Protein AF-A0AAE4AKU1-F1 (afdb_monomer_lite)

Secondary structure (DSSP, 8-state):
--S-TTT-GGG--HHHHHHTT-SEE-HHHHHHHH---HHHHHHHHHHTT-EEEETTTEEEEEHHHHHHHHHHHHHHHS--TT-----S---

Organism: NCBI:txid371674

pLDDT: mean 86.76, std 14.25, range [40.38, 97.69]

Radius of gyration: 13.72 Å; chains: 1; bounding box: 22×42×37 Å

Structure (mmCIF, N/CA/C/O backbone):
data_AF-A0AAE4AKU1-F1
#
_entry.id   AF-A0AAE4AKU1-F1
#
loop_
_atom_site.group_PDB
_atom_site.id
_atom_site.type_symbol
_atom_site.label_atom_id
_atom_site.label_alt_id
_atom_site.label_comp_id
_atom_site.label_asym_id
_atom_site.label_entity_id
_atom_site.label_seq_id
_atom_site.pdbx_PDB_ins_code
_atom_site.Cartn_x
_atom_site.Cartn_y
_atom_site.Cartn_z
_atom_site.occupancy
_atom_site.B_iso_or_equiv
_atom_site.auth_seq_id
_atom_site.auth_comp_id
_atom_site.auth_asym_id
_atom_site.auth_atom_id
_atom_site.pdbx_PDB_model_num
ATOM 1 N N . MET A 1 1 ? 10.901 -8.215 -12.766 1.00 60.19 1 MET A N 1
ATOM 2 C CA . MET A 1 1 ? 10.813 -6.837 -12.238 1.00 60.19 1 MET A CA 1
ATOM 3 C C . MET A 1 1 ? 9.613 -6.826 -11.312 1.00 60.19 1 MET A C 1
ATOM 5 O O . MET A 1 1 ? 8.543 -6.420 -11.747 1.00 60.19 1 MET A O 1
ATOM 9 N N . SER A 1 2 ? 9.798 -7.275 -10.075 1.00 68.06 2 SER A N 1
ATOM 10 C CA . SER A 1 2 ? 8.700 -7.442 -9.132 1.00 68.06 2 SER A CA 1
ATOM 11 C C . SER A 1 2 ? 8.194 -6.116 -8.562 1.00 68.06 2 SER A C 1
ATOM 13 O O . SER A 1 2 ? 8.856 -5.075 -8.665 1.00 68.06 2 SER A O 1
ATOM 15 N N . GLY A 1 3 ? 6.986 -6.141 -7.999 1.00 75.94 3 GLY A N 1
ATOM 16 C CA . GLY A 1 3 ? 6.334 -4.972 -7.399 1.00 75.94 3 GLY A CA 1
ATOM 17 C C . GLY A 1 3 ? 5.462 -4.178 -8.377 1.00 75.94 3 GLY A C 1
ATOM 18 O O . GLY A 1 3 ? 5.142 -3.011 -8.123 1.00 75.94 3 GLY A O 1
ATOM 19 N N . LYS A 1 4 ? 5.094 -4.784 -9.516 1.00 82.31 4 LYS A N 1
ATOM 20 C CA . LYS A 1 4 ? 4.367 -4.122 -10.618 1.00 82.31 4 LYS A CA 1
ATOM 21 C C . LYS A 1 4 ? 2.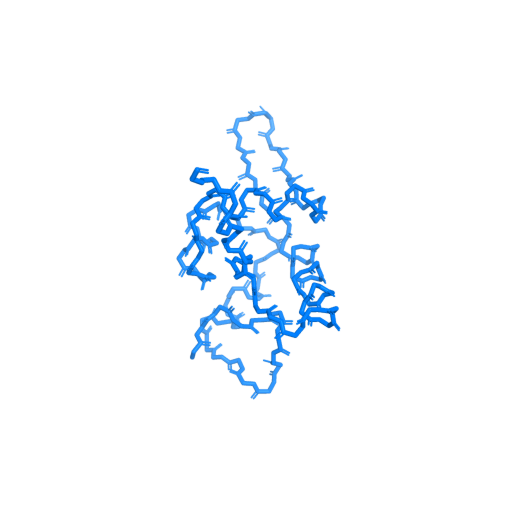977 -4.693 -10.899 1.00 82.31 4 LYS A C 1
ATOM 23 O O . LYS A 1 4 ? 2.377 -4.338 -11.918 1.00 82.31 4 LYS A O 1
ATOM 28 N N . LEU A 1 5 ? 2.427 -5.501 -9.991 1.00 86.31 5 LEU A N 1
ATOM 29 C CA . LEU A 1 5 ? 1.090 -6.096 -10.121 1.00 86.31 5 LEU A CA 1
ATOM 30 C C . LEU A 1 5 ? -0.013 -5.065 -10.453 1.00 86.31 5 LEU A C 1
ATOM 32 O O . LEU A 1 5 ? -0.928 -5.327 -11.246 1.00 86.31 5 LEU A O 1
ATOM 36 N N . TRP A 1 6 ? 0.130 -3.837 -9.953 1.00 86.88 6 TRP A N 1
ATOM 37 C CA . TRP A 1 6 ? -0.829 -2.751 -10.145 1.00 86.88 6 TRP A CA 1
ATOM 38 C C . TRP A 1 6 ? -0.801 -2.156 -11.563 1.00 86.88 6 TRP A C 1
ATOM 40 O O . TRP A 1 6 ? -1.685 -1.367 -11.909 1.00 86.88 6 TRP A O 1
ATOM 50 N N . MET A 1 7 ? 0.175 -2.530 -12.398 1.00 84.56 7 MET A N 1
ATOM 51 C CA . MET A 1 7 ? 0.511 -1.834 -13.640 1.00 84.56 7 MET A CA 1
ATOM 52 C C . MET A 1 7 ? 0.347 -2.697 -14.897 1.00 84.56 7 MET A C 1
ATOM 54 O O . MET A 1 7 ? -0.494 -2.368 -15.733 1.00 84.56 7 MET A O 1
ATOM 58 N N . PHE A 1 8 ? 1.088 -3.804 -15.017 1.00 78.31 8 PHE A N 1
ATOM 59 C CA . PHE A 1 8 ? 1.219 -4.566 -16.269 1.00 78.31 8 PHE A CA 1
ATOM 60 C C . PHE A 1 8 ? 0.963 -6.054 -16.039 1.00 78.31 8 PHE A C 1
ATOM 62 O O . PHE A 1 8 ? 1.789 -6.736 -15.443 1.00 78.31 8 PHE A O 1
ATOM 69 N N . SER A 1 9 ? -0.172 -6.575 -16.508 1.00 78.38 9 SER A N 1
ATOM 70 C CA . SER A 1 9 ? -0.493 -8.002 -16.350 1.00 78.38 9 SER A CA 1
ATOM 71 C C . SER A 1 9 ? 0.329 -8.913 -17.264 1.00 78.38 9 SER A C 1
ATOM 73 O O . SER A 1 9 ? 0.528 -10.077 -16.947 1.00 78.38 9 SER A O 1
ATOM 75 N N . ASP A 1 10 ? 0.795 -8.396 -18.397 1.00 82.62 10 ASP A N 1
ATOM 76 C CA . ASP A 1 10 ? 1.591 -9.103 -19.403 1.00 82.62 10 ASP A CA 1
ATOM 77 C C . ASP A 1 10 ? 3.088 -9.194 -19.055 1.00 82.62 10 ASP A C 1
ATOM 79 O O . ASP A 1 10 ? 3.822 -9.931 -19.708 1.00 82.62 10 ASP A O 1
ATOM 83 N N . GLN A 1 11 ? 3.539 -8.470 -18.024 1.00 84.75 11 GLN A N 1
ATOM 84 C CA . GLN A 1 11 ? 4.947 -8.398 -17.607 1.00 84.75 11 GLN A CA 1
ATOM 85 C C . GLN A 1 11 ? 5.194 -8.927 -16.185 1.00 84.75 11 GLN A C 1
ATOM 87 O O . GLN A 1 11 ? 6.227 -8.608 -15.593 1.00 84.75 11 GLN A O 1
ATOM 92 N N . LEU A 1 12 ? 4.250 -9.692 -15.629 1.00 89.44 12 LEU A N 1
ATOM 93 C CA . LEU A 1 12 ? 4.362 -10.249 -14.279 1.00 89.44 12 LEU A CA 1
ATOM 94 C C . LEU A 1 12 ? 5.397 -11.375 -14.239 1.00 89.44 12 LEU A C 1
ATOM 96 O O . LEU A 1 12 ? 5.374 -12.269 -15.087 1.00 89.44 12 LEU A O 1
ATOM 100 N N . ASP A 1 13 ? 6.279 -11.332 -13.243 1.00 88.81 13 ASP A N 1
ATOM 101 C CA . ASP A 1 13 ? 7.199 -12.429 -12.939 1.00 88.81 13 ASP A CA 1
ATOM 102 C C . ASP A 1 13 ? 6.638 -13.379 -11.863 1.00 88.81 13 ASP A C 1
ATOM 104 O O . ASP A 1 13 ? 5.538 -13.187 -11.338 1.00 88.81 13 ASP A O 1
ATOM 108 N N . ASP A 1 14 ? 7.378 -14.445 -11.548 1.00 92.19 14 ASP A N 1
ATOM 109 C CA . ASP A 1 14 ? 6.942 -15.455 -10.575 1.00 92.19 14 ASP A CA 1
ATOM 110 C C . ASP A 1 14 ? 6.712 -14.868 -9.171 1.00 92.19 14 ASP A C 1
ATOM 112 O O . ASP A 1 14 ? 5.824 -15.326 -8.451 1.00 92.19 14 ASP A O 1
ATOM 116 N N . GLU A 1 15 ? 7.469 -13.835 -8.783 1.00 91.56 15 GLU A N 1
ATOM 117 C CA . GLU A 1 15 ? 7.299 -13.150 -7.497 1.00 91.56 15 GLU A CA 1
ATOM 118 C C . GLU A 1 15 ? 5.994 -12.342 -7.486 1.00 91.56 15 GLU A C 1
ATOM 120 O O . GLU A 1 15 ? 5.245 -12.390 -6.508 1.00 91.56 15 GLU A O 1
ATOM 125 N N . ASP A 1 16 ? 5.669 -11.661 -8.590 1.00 92.31 16 ASP A N 1
ATOM 126 C CA . ASP A 1 16 ? 4.385 -10.978 -8.755 1.00 92.31 16 ASP A CA 1
ATOM 127 C C . ASP A 1 16 ? 3.200 -11.953 -8.700 1.00 92.31 16 ASP A C 1
ATOM 129 O O . ASP A 1 16 ? 2.188 -11.671 -8.050 1.00 92.31 16 ASP A O 1
ATOM 133 N N . LEU A 1 17 ? 3.317 -13.107 -9.363 1.00 91.62 17 LEU A N 1
ATOM 134 C CA . LEU A 1 17 ? 2.279 -14.139 -9.368 1.00 91.62 17 LEU A CA 1
ATOM 135 C C . LEU A 1 17 ? 2.083 -14.762 -7.985 1.00 91.62 17 LEU A C 1
ATOM 137 O O . LEU A 1 17 ? 0.940 -14.992 -7.580 1.00 91.62 17 LEU A O 1
ATOM 141 N N . GLU A 1 18 ? 3.164 -15.009 -7.247 1.00 92.81 18 GLU A N 1
ATOM 142 C CA . GLU A 1 18 ? 3.078 -15.524 -5.881 1.00 92.81 18 GLU A CA 1
ATOM 143 C C . GLU A 1 18 ? 2.433 -14.493 -4.947 1.00 92.81 18 GLU A C 1
ATOM 145 O O . GLU A 1 18 ? 1.476 -14.804 -4.234 1.00 92.81 18 GLU A O 1
ATOM 150 N N . PHE A 1 19 ? 2.838 -13.224 -5.032 1.00 94.06 19 PHE A N 1
ATOM 151 C CA . PHE A 1 19 ? 2.201 -12.147 -4.272 1.00 94.06 19 PHE A CA 1
ATOM 152 C C . PHE A 1 19 ? 0.706 -11.997 -4.631 1.00 94.06 19 PHE A C 1
ATOM 154 O O . PHE A 1 19 ? -0.159 -11.772 -3.771 1.00 94.06 19 PHE A O 1
ATOM 161 N N . ALA A 1 20 ? 0.357 -12.219 -5.902 1.00 92.25 20 ALA A N 1
ATOM 162 C CA . ALA A 1 20 ? -1.014 -12.254 -6.403 1.00 92.25 20 ALA A CA 1
ATOM 163 C C . ALA A 1 20 ? -1.844 -13.464 -5.916 1.00 92.25 20 ALA A C 1
ATOM 165 O O . ALA A 1 20 ? -3.066 -13.477 -6.108 1.00 92.25 20 ALA A O 1
ATOM 166 N N . ARG A 1 21 ? -1.283 -14.405 -5.147 1.00 93.44 21 ARG A N 1
ATOM 167 C CA . ARG A 1 21 ? -2.062 -15.441 -4.436 1.00 93.44 21 ARG A CA 1
ATOM 168 C C . ARG A 1 21 ? -2.552 -15.002 -3.053 1.00 93.44 21 ARG A C 1
ATOM 170 O O . ARG A 1 21 ? -3.586 -15.483 -2.596 1.00 93.44 21 ARG A O 1
ATOM 177 N N . HIS A 1 22 ? -1.902 -14.029 -2.415 1.00 94.81 22 HIS A N 1
ATOM 178 C CA . HIS A 1 22 ? -2.253 -13.572 -1.064 1.00 94.81 22 HIS A CA 1
ATOM 179 C C . HIS A 1 22 ? -3.318 -12.460 -1.012 1.00 94.81 22 HIS A C 1
ATOM 181 O O . HIS A 1 22 ? -3.053 -11.307 -1.344 1.00 94.81 22 HIS A O 1
ATOM 187 N N . SER A 1 23 ? -4.517 -12.749 -0.492 1.00 96.50 23 SER A N 1
ATOM 188 C CA . SER A 1 23 ? -5.571 -11.728 -0.299 1.00 96.50 23 SER A CA 1
ATOM 189 C C . SER A 1 23 ? -5.160 -10.574 0.630 1.00 96.50 23 SER A C 1
ATOM 191 O O . SER A 1 23 ? -5.657 -9.454 0.489 1.00 96.50 23 SER A O 1
ATOM 193 N N . PHE A 1 24 ? -4.241 -10.840 1.560 1.00 97.25 24 PHE A N 1
ATOM 194 C CA . PHE A 1 24 ? -3.702 -9.875 2.512 1.00 97.25 24 PHE A CA 1
ATOM 195 C C . PHE A 1 24 ? -2.183 -10.000 2.595 1.00 97.2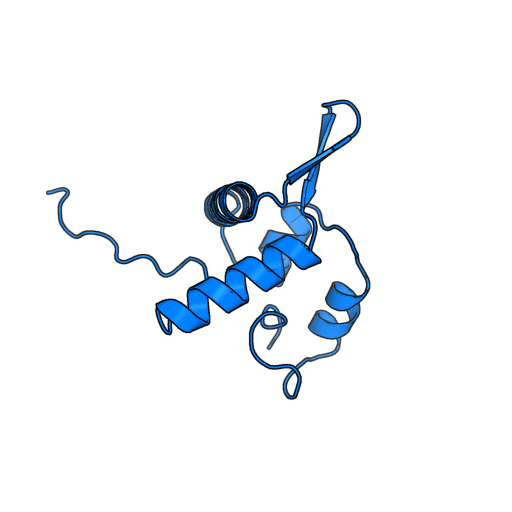5 24 PHE A C 1
ATOM 197 O O . PHE A 1 24 ? -1.659 -11.104 2.475 1.00 97.25 24 PHE A O 1
ATOM 204 N N . PHE A 1 25 ? -1.494 -8.901 2.892 1.00 96.62 25 PHE A N 1
ATOM 205 C CA . PHE A 1 25 ? -0.054 -8.898 3.164 1.00 96.62 25 PHE A CA 1
ATOM 206 C C . PHE A 1 25 ? 0.276 -8.113 4.440 1.00 96.62 25 PHE A C 1
ATOM 208 O O . PHE A 1 25 ? -0.493 -7.240 4.863 1.00 96.62 25 PHE A O 1
ATOM 215 N N . ARG A 1 26 ? 1.414 -8.419 5.078 1.00 95.94 26 ARG A N 1
ATOM 216 C CA . ARG A 1 26 ? 1.951 -7.623 6.196 1.00 95.94 26 ARG A CA 1
ATOM 217 C C . ARG A 1 26 ? 2.806 -6.481 5.660 1.00 95.94 26 ARG A C 1
ATOM 219 O O . ARG A 1 26 ? 3.344 -6.569 4.563 1.00 95.94 26 ARG A O 1
ATOM 226 N N . TYR A 1 27 ? 3.014 -5.437 6.463 1.00 94.56 27 TYR A N 1
ATOM 227 C CA . TYR A 1 27 ? 3.864 -4.309 6.058 1.00 94.56 27 TYR A CA 1
ATOM 228 C C . TYR A 1 27 ? 5.254 -4.742 5.581 1.00 94.56 27 TYR A C 1
ATOM 230 O O . TYR A 1 27 ? 5.698 -4.248 4.553 1.00 94.56 27 TYR A O 1
ATOM 238 N N . ALA A 1 28 ? 5.900 -5.693 6.262 1.00 94.38 28 ALA A N 1
ATOM 239 C CA . ALA A 1 28 ? 7.209 -6.208 5.857 1.00 94.38 28 ALA A CA 1
ATOM 240 C C . ALA A 1 28 ? 7.196 -6.794 4.431 1.00 94.38 28 ALA A C 1
ATOM 242 O O . ALA A 1 28 ? 8.048 -6.435 3.620 1.00 94.38 28 ALA A O 1
ATOM 243 N N . ASP A 1 29 ? 6.193 -7.615 4.109 1.00 95.12 29 ASP A N 1
ATOM 244 C CA . ASP A 1 29 ? 6.042 -8.234 2.786 1.00 95.12 29 ASP A CA 1
ATOM 245 C C . ASP A 1 29 ? 5.792 -7.166 1.716 1.00 95.12 29 ASP A C 1
ATOM 247 O O . ASP A 1 29 ? 6.415 -7.170 0.659 1.00 95.12 29 ASP A O 1
ATOM 251 N N . GLY A 1 30 ? 4.928 -6.190 2.016 1.00 94.38 30 GLY A N 1
ATOM 252 C CA . GLY A 1 30 ? 4.657 -5.071 1.116 1.00 94.38 30 GLY A CA 1
ATOM 253 C C . GLY A 1 30 ? 5.887 -4.191 0.872 1.00 94.38 30 GLY A C 1
ATOM 254 O O . GLY A 1 30 ? 6.127 -3.777 -0.258 1.00 94.38 30 GLY A O 1
ATOM 255 N N . ILE A 1 31 ? 6.682 -3.905 1.908 1.00 94.12 31 ILE A N 1
ATOM 256 C CA . ILE A 1 31 ? 7.921 -3.115 1.797 1.00 94.12 31 ILE A CA 1
ATOM 257 C C . ILE A 1 31 ? 8.910 -3.830 0.879 1.00 94.12 31 ILE A C 1
ATOM 259 O O . ILE A 1 31 ? 9.482 -3.205 -0.017 1.00 94.12 31 ILE A O 1
ATOM 263 N N . ALA A 1 32 ? 9.090 -5.135 1.088 1.00 93.44 32 ALA A N 1
ATOM 264 C CA . ALA A 1 32 ? 9.980 -5.954 0.280 1.00 93.44 32 ALA A CA 1
ATOM 265 C C . ALA A 1 32 ? 9.517 -6.016 -1.183 1.00 93.44 32 ALA A C 1
ATOM 267 O O . ALA A 1 32 ? 10.333 -5.813 -2.081 1.00 93.44 32 ALA A O 1
ATOM 268 N N . TYR A 1 33 ? 8.218 -6.221 -1.405 1.00 94.56 33 TYR A N 1
ATOM 269 C CA . TYR A 1 33 ? 7.634 -6.399 -2.730 1.00 94.56 33 TYR A CA 1
ATOM 270 C C . TYR A 1 33 ? 7.532 -5.087 -3.526 1.00 94.56 33 TYR A C 1
ATOM 272 O O . TYR A 1 33 ? 8.113 -4.962 -4.600 1.00 94.56 33 TYR A O 1
ATOM 280 N N . TYR A 1 34 ? 6.866 -4.059 -2.988 1.00 91.88 34 TYR A N 1
ATOM 281 C CA . TYR A 1 34 ? 6.672 -2.780 -3.690 1.00 91.88 34 TYR A CA 1
ATOM 282 C C . TYR A 1 34 ? 7.908 -1.871 -3.666 1.00 91.88 34 TYR A C 1
ATOM 284 O O . TYR A 1 34 ? 7.911 -0.835 -4.330 1.00 91.88 34 TYR A O 1
ATOM 292 N N . ARG A 1 35 ? 8.944 -2.218 -2.886 1.00 91.25 35 ARG A N 1
ATOM 293 C CA . ARG A 1 35 ? 10.154 -1.397 -2.680 1.00 91.25 35 ARG A CA 1
ATOM 294 C C . ARG A 1 35 ? 9.834 0.015 -2.166 1.00 91.25 35 ARG A C 1
ATOM 296 O O . ARG A 1 35 ? 10.491 0.991 -2.523 1.00 91.25 35 ARG A O 1
ATOM 303 N N . LEU A 1 36 ? 8.820 0.121 -1.308 1.00 91.25 36 LEU A N 1
ATOM 304 C CA . LEU A 1 36 ? 8.363 1.371 -0.694 1.00 91.25 36 LEU A CA 1
ATOM 305 C C . LEU A 1 36 ? 8.727 1.416 0.789 1.00 91.25 36 LEU A C 1
ATOM 307 O O . LEU A 1 36 ? 8.840 0.386 1.446 1.0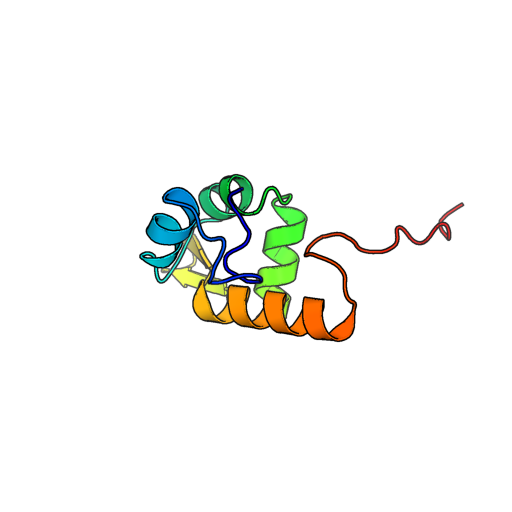0 91.25 36 LEU A O 1
ATOM 311 N N . THR A 1 37 ? 8.845 2.621 1.349 1.00 93.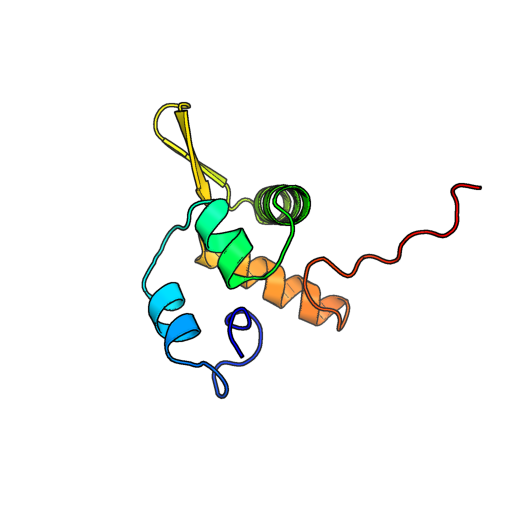19 37 THR A N 1
ATOM 312 C CA . THR A 1 37 ? 9.027 2.769 2.800 1.00 93.19 37 THR A CA 1
ATOM 313 C C . THR A 1 37 ? 7.761 2.369 3.560 1.00 93.19 37 THR A C 1
ATOM 315 O O . THR A 1 37 ? 6.647 2.538 3.057 1.00 93.19 37 THR A O 1
ATOM 318 N N . GLU A 1 38 ? 7.910 1.926 4.810 1.00 93.38 38 GLU A N 1
ATOM 319 C CA . GLU A 1 38 ? 6.773 1.621 5.691 1.00 93.38 38 GLU A CA 1
ATOM 320 C C . GLU A 1 38 ? 5.807 2.808 5.822 1.00 93.38 38 GLU A C 1
ATOM 322 O O . GLU A 1 38 ? 4.588 2.638 5.757 1.00 93.38 38 GLU A O 1
ATOM 327 N N . LYS A 1 39 ? 6.348 4.031 5.934 1.00 93.81 39 LYS A N 1
ATOM 328 C CA . LYS A 1 39 ? 5.564 5.272 5.993 1.00 93.81 39 LYS A CA 1
ATOM 329 C C . LYS A 1 39 ? 4.709 5.448 4.737 1.00 93.81 39 LYS A C 1
ATOM 331 O O . LYS A 1 39 ? 3.527 5.773 4.844 1.00 93.81 39 LYS A O 1
ATOM 336 N N . THR A 1 40 ? 5.294 5.214 3.562 1.00 94.44 40 THR A N 1
ATOM 337 C CA . THR A 1 40 ? 4.591 5.301 2.277 1.00 94.44 40 THR A CA 1
ATOM 338 C C . THR A 1 40 ? 3.502 4.237 2.180 1.00 94.44 40 THR A C 1
ATOM 340 O O . THR A 1 40 ? 2.359 4.584 1.901 1.00 94.44 40 THR A O 1
ATOM 343 N N . ILE A 1 41 ? 3.803 2.969 2.480 1.00 94.81 41 ILE A N 1
ATOM 344 C CA . ILE A 1 41 ? 2.795 1.896 2.437 1.00 94.81 41 ILE A CA 1
ATOM 345 C C . ILE A 1 41 ? 1.661 2.169 3.420 1.00 94.81 41 ILE A C 1
ATOM 347 O O . ILE A 1 41 ? 0.499 2.047 3.051 1.00 94.81 41 ILE A O 1
ATOM 351 N N . THR A 1 42 ? 1.974 2.595 4.644 1.00 94.94 42 THR A N 1
ATOM 352 C CA . THR A 1 42 ? 0.963 2.931 5.655 1.00 94.94 42 THR A CA 1
ATOM 353 C C . THR A 1 42 ? 0.032 4.034 5.172 1.00 94.94 42 THR A C 1
ATOM 355 O O . THR A 1 42 ? -1.182 3.933 5.340 1.00 94.94 42 THR A O 1
ATOM 358 N N . ARG A 1 43 ? 0.579 5.094 4.568 1.00 95.62 43 ARG A N 1
ATOM 359 C CA . ARG A 1 43 ? -0.224 6.188 4.020 1.00 95.62 43 ARG A CA 1
ATOM 360 C C . ARG A 1 43 ? -1.116 5.706 2.874 1.00 95.62 43 ARG A C 1
ATOM 362 O O . ARG A 1 43 ? -2.323 5.907 2.939 1.00 95.62 43 ARG A O 1
ATOM 369 N N . LEU A 1 44 ? -0.548 5.004 1.895 1.00 95.69 44 LEU A N 1
ATOM 370 C CA . LEU A 1 44 ? -1.295 4.481 0.748 1.00 95.69 44 LEU A CA 1
ATOM 371 C C . LEU A 1 44 ? -2.376 3.479 1.181 1.00 95.69 44 LEU A C 1
ATOM 373 O O . LEU A 1 44 ? -3.485 3.518 0.668 1.00 95.69 44 LEU A O 1
ATOM 377 N N . ALA A 1 45 ? -2.101 2.626 2.171 1.00 96.81 45 ALA A N 1
ATOM 378 C CA . ALA A 1 45 ? -3.072 1.669 2.697 1.00 96.81 45 ALA A CA 1
ATOM 379 C C . ALA A 1 45 ? -4.229 2.353 3.439 1.00 96.81 45 ALA A C 1
ATOM 381 O O . ALA A 1 45 ? -5.360 1.873 3.363 1.00 96.81 45 ALA A O 1
ATOM 382 N N . LYS A 1 46 ? -3.969 3.474 4.129 1.00 96.56 46 LYS A N 1
ATOM 383 C CA . LYS A 1 46 ? -5.024 4.319 4.715 1.00 96.56 46 LYS A CA 1
ATOM 384 C C . LYS A 1 46 ? -5.880 4.963 3.629 1.00 96.56 46 LYS A C 1
ATOM 386 O O . LYS A 1 46 ? -7.097 4.863 3.698 1.00 96.56 46 LYS A O 1
ATOM 391 N N . GLU A 1 47 ? -5.251 5.589 2.636 1.00 96.00 47 GLU A N 1
ATOM 392 C CA . GLU A 1 47 ? -5.944 6.251 1.520 1.00 96.00 47 GLU A CA 1
ATOM 393 C C . GLU A 1 47 ? -6.760 5.264 0.668 1.00 96.00 47 GLU A C 1
ATOM 395 O O . GLU A 1 47 ? -7.816 5.618 0.151 1.00 96.00 47 GLU A O 1
ATOM 400 N N . ALA A 1 48 ? -6.288 4.022 0.548 1.00 97.06 48 ALA A N 1
ATOM 401 C CA . ALA A 1 48 ? -6.966 2.935 -0.151 1.00 97.06 48 ALA A CA 1
ATOM 402 C C . ALA A 1 48 ? -8.072 2.252 0.672 1.00 97.06 48 ALA A C 1
ATOM 404 O O . ALA A 1 48 ? -8.688 1.312 0.174 1.00 97.06 48 ALA A O 1
ATOM 405 N N . GLU A 1 49 ? -8.268 2.643 1.938 1.00 97.25 49 GLU A N 1
ATOM 406 C CA . GLU A 1 49 ? -9.155 1.954 2.891 1.00 97.25 49 GLU A CA 1
ATOM 407 C C . GLU A 1 49 ? -8.860 0.442 2.993 1.00 97.25 49 GLU A C 1
ATOM 409 O O . GLU A 1 49 ? -9.734 -0.394 3.217 1.00 97.25 49 GLU A O 1
ATOM 414 N N . ALA A 1 50 ? -7.585 0.077 2.832 1.00 97.69 50 ALA A N 1
ATOM 415 C CA . ALA A 1 50 ? -7.129 -1.304 2.719 1.00 97.69 50 ALA A CA 1
ATOM 416 C C . ALA A 1 50 ? -6.645 -1.895 4.053 1.00 97.69 50 ALA A C 1
ATOM 418 O O . ALA A 1 50 ? -6.190 -3.036 4.095 1.00 97.69 50 ALA A O 1
ATOM 419 N N . ILE A 1 51 ? -6.705 -1.142 5.151 1.00 96.75 51 ILE A N 1
ATOM 420 C CA . ILE A 1 51 ? -6.220 -1.596 6.458 1.00 96.75 51 ILE A CA 1
ATOM 421 C C . ILE A 1 51 ? -7.217 -2.560 7.096 1.00 96.75 51 ILE A C 1
ATOM 423 O O . ILE A 1 51 ? -8.361 -2.207 7.372 1.00 96.75 51 ILE A O 1
ATOM 427 N N . TYR A 1 52 ? -6.740 -3.756 7.423 1.00 95.44 52 TYR A N 1
ATOM 428 C CA . TYR A 1 52 ? -7.478 -4.766 8.164 1.00 95.44 52 TYR A CA 1
ATOM 429 C C . TYR A 1 52 ? -6.796 -5.038 9.506 1.00 95.44 52 TYR A C 1
ATOM 431 O O . TYR A 1 52 ? -5.597 -5.313 9.561 1.00 95.44 52 TYR A O 1
ATOM 439 N N . LYS A 1 53 ? -7.548 -4.939 10.605 1.00 93.25 53 LYS A N 1
ATOM 440 C CA . LYS A 1 53 ? -7.032 -5.165 11.961 1.00 93.25 53 LYS A CA 1
ATOM 441 C C . LYS A 1 53 ? -7.589 -6.466 12.519 1.00 93.25 53 LYS A C 1
ATOM 443 O O . LYS A 1 53 ? -8.799 -6.661 12.504 1.00 93.25 53 LYS A O 1
ATOM 448 N N . ILE A 1 54 ? -6.710 -7.300 13.065 1.00 92.06 54 ILE A N 1
ATOM 449 C CA . ILE A 1 54 ? -7.078 -8.523 13.787 1.00 92.06 54 ILE A CA 1
ATOM 450 C C . ILE A 1 54 ? -6.844 -8.274 15.273 1.00 92.06 54 ILE A C 1
ATOM 452 O O . ILE A 1 54 ? -5.713 -8.001 15.690 1.00 92.06 54 ILE A O 1
ATOM 456 N N . ASP A 1 55 ? -7.936 -8.298 16.039 1.00 90.12 55 ASP A N 1
ATOM 457 C CA . ASP A 1 55 ? -7.982 -8.137 17.500 1.00 90.12 55 ASP A CA 1
ATOM 458 C C . ASP A 1 55 ? -7.156 -6.954 18.037 1.00 90.12 55 ASP A C 1
ATOM 460 O O . ASP A 1 55 ? -6.596 -6.995 19.131 1.00 90.12 55 ASP A O 1
ATOM 464 N N . GLY A 1 56 ? -7.014 -5.897 17.227 1.00 81.81 56 GLY A N 1
ATOM 465 C CA . GLY A 1 56 ? -6.243 -4.692 17.546 1.00 81.81 56 GLY A CA 1
ATOM 466 C C . GLY A 1 56 ? -4.720 -4.866 17.633 1.00 81.81 56 GLY A C 1
ATOM 467 O O . GLY A 1 56 ? -4.023 -3.868 17.797 1.00 81.81 56 GLY A O 1
ATOM 468 N N . LYS A 1 57 ? -4.191 -6.089 17.499 1.00 83.00 57 LYS A N 1
ATOM 469 C CA . LYS A 1 57 ? -2.759 -6.399 17.663 1.00 83.00 57 LYS A CA 1
ATOM 470 C C . LYS A 1 57 ? -2.014 -6.512 16.340 1.00 83.00 57 LYS A C 1
ATOM 472 O O . LYS A 1 57 ? -0.864 -6.095 16.254 1.00 83.00 57 LYS A O 1
ATOM 477 N N . MET A 1 58 ? -2.655 -7.073 15.315 1.00 86.00 58 MET A N 1
ATOM 478 C CA . MET A 1 58 ? -2.038 -7.273 14.003 1.00 86.00 58 MET A CA 1
ATOM 479 C C . MET A 1 58 ? -2.729 -6.416 12.949 1.00 86.00 58 MET A C 1
ATOM 481 O O . MET A 1 58 ? -3.959 -6.367 12.882 1.00 86.00 58 MET A O 1
ATOM 485 N N . VAL A 1 59 ? -1.923 -5.760 12.116 1.00 90.75 59 VAL A N 1
ATOM 486 C CA . VAL A 1 59 ? -2.391 -4.975 10.975 1.00 90.75 59 VAL A CA 1
ATOM 487 C C . VAL A 1 59 ? -1.970 -5.676 9.690 1.00 90.75 59 VAL A C 1
ATOM 489 O O . VAL A 1 59 ? -0.790 -5.946 9.478 1.00 90.75 59 VAL A O 1
ATOM 492 N N . LEU A 1 60 ? -2.954 -5.963 8.847 1.00 95.81 60 LEU A N 1
ATOM 493 C CA . LEU A 1 60 ? -2.794 -6.486 7.500 1.00 95.81 60 LEU A CA 1
ATOM 494 C C . LEU A 1 60 ? -3.295 -5.456 6.489 1.00 95.81 60 LEU A C 1
ATOM 496 O O . LEU A 1 60 ? -4.115 -4.594 6.813 1.00 95.81 60 LEU A O 1
ATOM 500 N N . VAL A 1 61 ? -2.831 -5.573 5.252 1.00 97.62 61 VAL A N 1
ATOM 501 C CA . VAL A 1 61 ? -3.308 -4.762 4.133 1.00 97.62 61 VAL A CA 1
ATOM 502 C C . VAL A 1 61 ? -4.026 -5.666 3.138 1.00 97.62 61 VAL A C 1
ATOM 504 O O . VAL A 1 61 ? -3.464 -6.659 2.681 1.00 97.62 61 VAL A O 1
ATOM 507 N N . ARG A 1 62 ? -5.276 -5.327 2.808 1.00 97.69 62 ARG A N 1
ATOM 508 C CA . ARG A 1 62 ? -6.059 -5.942 1.733 1.00 97.69 62 ARG A CA 1
ATOM 509 C C . ARG A 1 62 ? -5.430 -5.607 0.390 1.00 97.69 62 ARG A C 1
ATOM 511 O O . ARG A 1 62 ? -5.456 -4.454 -0.044 1.00 97.69 62 ARG A O 1
ATOM 518 N N . ARG A 1 63 ? -4.871 -6.618 -0.270 1.00 97.00 63 ARG A N 1
ATOM 519 C CA . ARG A 1 63 ? -4.128 -6.432 -1.519 1.00 97.00 63 ARG A CA 1
ATOM 520 C C . ARG A 1 63 ? -5.012 -5.881 -2.632 1.00 97.00 63 ARG A C 1
ATOM 522 O O . ARG A 1 63 ? -4.595 -4.966 -3.321 1.00 97.00 63 ARG A O 1
ATOM 529 N N . ASP A 1 64 ? -6.215 -6.418 -2.807 1.00 96.31 64 ASP A N 1
ATOM 530 C CA . ASP A 1 64 ? -7.143 -6.021 -3.873 1.00 96.31 64 ASP A CA 1
ATOM 531 C C . ASP A 1 64 ? -7.472 -4.518 -3.850 1.00 96.31 64 ASP A C 1
ATOM 533 O O . ASP A 1 64 ? -7.370 -3.839 -4.873 1.00 96.31 64 ASP A O 1
ATOM 537 N N . LEU A 1 65 ? -7.809 -3.991 -2.670 1.00 97.62 65 LEU A N 1
ATOM 538 C CA . LEU A 1 65 ? -8.095 -2.570 -2.472 1.00 97.62 65 LEU A CA 1
ATOM 539 C C . LEU A 1 65 ? -6.848 -1.710 -2.682 1.00 97.62 65 LEU A C 1
ATOM 541 O O . LEU A 1 65 ? -6.909 -0.694 -3.377 1.00 97.62 65 LEU A O 1
ATOM 545 N N . PHE A 1 66 ? -5.715 -2.142 -2.128 1.00 96.81 66 PHE A N 1
ATOM 546 C CA . PHE A 1 66 ? -4.442 -1.444 -2.265 1.00 96.81 66 PHE A CA 1
ATOM 547 C C . PHE A 1 66 ? -4.009 -1.337 -3.734 1.00 96.81 66 PHE A C 1
ATOM 549 O O . PHE A 1 66 ? -3.772 -0.242 -4.236 1.00 96.81 66 PHE A O 1
ATOM 556 N N . GLU A 1 67 ? -4.003 -2.452 -4.459 1.00 95.25 67 GLU A N 1
ATOM 557 C CA . GLU A 1 67 ? -3.625 -2.535 -5.872 1.00 95.25 67 GLU A CA 1
ATOM 558 C C . GLU A 1 67 ? -4.556 -1.722 -6.778 1.00 95.25 67 GLU A C 1
ATOM 560 O O . GLU A 1 67 ? -4.109 -1.015 -7.686 1.00 95.25 67 GLU A O 1
ATOM 565 N N . SER A 1 68 ? -5.865 -1.782 -6.517 1.00 95.19 68 SER A N 1
ATOM 566 C CA . SER A 1 68 ? -6.856 -0.968 -7.227 1.00 95.19 68 SER A CA 1
ATOM 567 C C . SER A 1 68 ? -6.596 0.527 -7.027 1.00 95.19 68 SER A C 1
ATOM 569 O O . SER A 1 68 ? -6.627 1.307 -7.986 1.00 95.19 68 SER A O 1
ATOM 571 N N . TYR A 1 69 ? -6.268 0.925 -5.795 1.00 95.62 69 TYR A N 1
ATOM 572 C CA . TYR A 1 69 ? -5.894 2.295 -5.474 1.00 95.62 69 TYR A CA 1
ATOM 573 C C . TYR A 1 69 ? -4.626 2.733 -6.216 1.00 95.62 69 TYR A C 1
ATOM 575 O O . TYR A 1 69 ? -4.649 3.771 -6.880 1.00 95.62 69 TYR A O 1
ATOM 583 N N . LEU A 1 70 ? -3.561 1.926 -6.196 1.00 94.38 70 LEU A N 1
ATOM 584 C CA . LEU A 1 70 ? -2.322 2.222 -6.924 1.00 94.38 70 LEU A CA 1
ATOM 585 C C . LEU A 1 70 ? -2.566 2.400 -8.425 1.00 94.38 70 LEU A C 1
ATOM 587 O O . LEU A 1 70 ? -2.133 3.389 -9.021 1.00 94.38 70 LEU A O 1
ATOM 591 N N . ARG A 1 71 ? -3.345 1.496 -9.028 1.00 92.88 71 ARG A N 1
ATOM 592 C CA . ARG A 1 71 ? -3.723 1.569 -10.444 1.00 92.88 71 ARG A CA 1
ATOM 593 C C . ARG A 1 71 ? -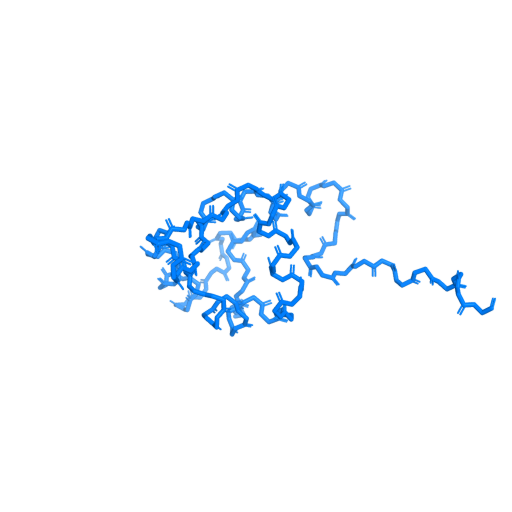4.509 2.841 -10.758 1.00 92.88 71 ARG A C 1
ATOM 595 O O . ARG A 1 71 ? -4.285 3.472 -11.791 1.00 92.88 71 ARG A O 1
ATOM 602 N N . LYS A 1 72 ? -5.430 3.239 -9.875 1.00 93.00 72 LYS A N 1
ATOM 603 C CA . LYS A 1 72 ? -6.204 4.482 -10.013 1.00 93.00 72 LYS A CA 1
ATOM 604 C C . LYS A 1 72 ? -5.312 5.717 -9.900 1.00 93.00 72 LYS A C 1
ATOM 606 O O . LYS A 1 72 ? -5.518 6.656 -10.663 1.00 93.00 72 LYS A O 1
ATOM 611 N N . GLN A 1 73 ? -4.343 5.720 -8.986 1.00 91.25 73 GLN A N 1
ATOM 612 C CA . GLN A 1 73 ? -3.395 6.825 -8.838 1.00 91.25 73 GLN A CA 1
ATOM 613 C C . GLN A 1 73 ? -2.512 6.962 -10.074 1.00 91.25 73 GLN A C 1
ATOM 615 O O . GLN A 1 73 ? -2.453 8.043 -10.654 1.00 91.25 73 GLN A O 1
ATOM 620 N N . TYR A 1 74 ? -1.943 5.859 -10.562 1.00 90.75 74 TYR A N 1
ATOM 621 C CA . TYR A 1 74 ? -1.133 5.881 -11.776 1.00 90.75 74 TYR A CA 1
ATOM 622 C C . TYR A 1 74 ? -1.905 6.402 -12.992 1.00 90.75 74 TYR A C 1
ATOM 624 O O . TYR A 1 74 ? -1.398 7.233 -13.736 1.00 90.75 74 TYR A O 1
ATOM 632 N N . ARG A 1 75 ? -3.165 5.985 -13.174 1.00 90.25 75 ARG A N 1
ATOM 633 C CA . ARG A 1 75 ? -4.021 6.500 -14.260 1.00 90.25 75 ARG A CA 1
ATOM 634 C C . ARG A 1 75 ? -4.257 8.010 -14.183 1.00 90.25 75 ARG A C 1
ATOM 636 O O . ARG A 1 75 ? -4.522 8.621 -15.210 1.00 90.25 75 ARG A O 1
ATOM 643 N N . LYS A 1 76 ? -4.205 8.599 -12.985 1.00 89.44 76 LYS A N 1
ATOM 644 C CA . LYS A 1 76 ? -4.387 10.041 -12.777 1.00 89.44 76 LYS A CA 1
ATOM 645 C C . LYS A 1 76 ? -3.094 10.829 -12.961 1.00 89.44 76 LYS A C 1
ATOM 647 O O . LYS A 1 76 ? -3.135 11.914 -13.524 1.00 89.44 76 LYS A O 1
ATOM 652 N N . THR A 1 77 ? -1.977 10.318 -12.448 1.00 89.44 77 THR A N 1
ATOM 653 C CA . THR A 1 77 ? -0.719 11.076 -12.339 1.00 89.44 77 THR A CA 1
ATOM 654 C C . THR A 1 77 ? 0.326 10.680 -13.378 1.00 89.44 77 THR A C 1
ATOM 656 O O . THR A 1 77 ? 1.285 11.416 -13.589 1.00 89.44 77 THR A O 1
ATOM 659 N N . GLY A 1 78 ? 0.198 9.498 -13.986 1.00 87.19 78 GLY A N 1
ATOM 660 C CA . GLY A 1 78 ? 1.238 8.875 -14.807 1.00 87.19 78 GLY A CA 1
ATOM 661 C C . GLY A 1 78 ? 2.481 8.445 -14.018 1.00 87.19 78 GLY A C 1
ATOM 662 O O . GLY A 1 78 ? 3.470 8.032 -14.623 1.00 87.19 78 GLY A O 1
ATOM 663 N N . ARG A 1 79 ? 2.463 8.537 -12.678 1.00 83.50 79 ARG A N 1
ATOM 664 C CA . ARG A 1 79 ? 3.604 8.244 -11.795 1.00 83.50 79 ARG A CA 1
ATOM 665 C C . ARG A 1 79 ? 3.304 7.070 -10.866 1.00 83.50 79 ARG A C 1
ATOM 667 O O . ARG A 1 79 ? 2.173 6.891 -10.418 1.00 83.50 79 ARG A O 1
ATOM 674 N N . GLY A 1 80 ? 4.331 6.263 -10.592 1.00 81.81 80 GLY A N 1
ATOM 675 C CA . GLY A 1 80 ? 4.247 5.127 -9.671 1.00 81.81 80 GLY A CA 1
ATOM 676 C C . GLY A 1 80 ? 4.074 5.542 -8.201 1.00 81.81 80 GLY A C 1
ATOM 677 O O . GLY A 1 80 ? 4.274 6.711 -7.85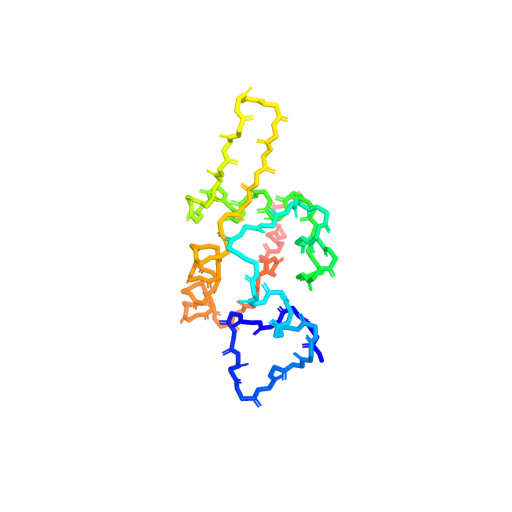5 1.00 81.81 80 GLY A O 1
ATOM 678 N N . PRO A 1 81 ? 3.710 4.596 -7.318 1.00 80.69 81 PRO A N 1
ATOM 679 C CA . PRO A 1 81 ? 3.508 4.868 -5.899 1.00 80.69 81 PRO A CA 1
ATOM 680 C C . PRO A 1 81 ? 4.772 5.423 -5.234 1.00 80.69 81 PRO A C 1
ATOM 682 O O . PRO A 1 81 ? 5.880 4.977 -5.510 1.00 80.69 81 PRO A O 1
ATOM 685 N N . GLY A 1 82 ? 4.601 6.391 -4.330 1.00 71.69 82 GLY A N 1
ATOM 686 C CA . GLY A 1 82 ? 5.706 6.975 -3.558 1.00 71.69 82 GLY A CA 1
ATOM 687 C C . GLY A 1 82 ? 6.524 8.054 -4.275 1.00 71.69 82 GLY A C 1
ATOM 688 O O . GLY A 1 82 ? 7.402 8.639 -3.647 1.00 71.69 82 GLY A O 1
ATOM 689 N N . LEU A 1 83 ? 6.219 8.364 -5.538 1.00 62.00 83 LEU A N 1
ATOM 690 C CA . LEU A 1 83 ? 6.806 9.484 -6.280 1.00 62.00 83 LEU A CA 1
ATOM 691 C C . LEU A 1 83 ? 5.938 10.744 -6.128 1.00 62.00 83 LEU A C 1
ATOM 693 O O . LEU A 1 83 ? 5.337 11.219 -7.091 1.00 62.00 83 LEU A O 1
ATOM 697 N N . GLU A 1 84 ? 5.839 11.263 -4.905 1.00 61.91 84 GLU A N 1
ATOM 698 C CA . GLU A 1 84 ? 5.330 12.624 -4.689 1.00 61.91 84 GLU A CA 1
ATOM 699 C C . GLU A 1 84 ? 6.414 13.632 -5.084 1.00 61.91 84 GLU A C 1
ATOM 701 O O . GLU A 1 84 ? 7.608 13.376 -4.900 1.00 61.91 84 GLU A O 1
ATOM 706 N N . GLU A 1 85 ? 6.011 14.771 -5.653 1.00 50.78 85 GLU A N 1
ATOM 707 C CA . GLU A 1 85 ? 6.916 15.913 -5.759 1.00 50.78 85 GLU A CA 1
ATOM 708 C C . GLU A 1 85 ? 7.331 16.263 -4.334 1.00 50.78 85 GLU A C 1
ATOM 710 O O . GLU A 1 85 ? 6.491 16.517 -3.473 1.00 50.78 85 GLU A O 1
ATOM 715 N N . LYS A 1 86 ? 8.634 16.200 -4.046 1.00 50.47 86 LYS A N 1
ATOM 716 C CA . LYS A 1 86 ? 9.144 16.924 -2.891 1.00 50.47 86 LYS A CA 1
ATOM 717 C C . LYS A 1 86 ? 8.848 18.377 -3.212 1.00 50.47 86 LYS A C 1
ATOM 719 O O . LYS A 1 86 ? 9.551 18.942 -4.044 1.00 50.47 86 LYS A O 1
ATOM 724 N N . ASP A 1 87 ? 7.805 18.940 -2.618 1.00 43.00 87 ASP A N 1
ATOM 725 C CA . ASP A 1 87 ? 7.624 20.380 -2.628 1.00 43.00 87 ASP A CA 1
ATOM 726 C C . ASP A 1 87 ? 8.940 20.985 -2.121 1.00 43.00 87 ASP A C 1
ATOM 728 O O . ASP A 1 87 ? 9.270 20.902 -0.936 1.00 43.00 87 ASP A O 1
ATOM 732 N N . GLU A 1 88 ? 9.717 21.589 -3.022 1.00 44.75 88 GLU A N 1
ATOM 733 C CA . GLU A 1 88 ? 10.862 22.458 -2.721 1.00 44.75 88 GLU A CA 1
ATOM 734 C C . GLU A 1 88 ? 10.387 23.771 -2.057 1.00 44.75 88 GLU A C 1
ATOM 736 O O . GLU A 1 88 ? 10.951 24.838 -2.259 1.00 44.75 88 GLU A O 1
ATOM 741 N N . SER A 1 89 ? 9.334 23.710 -1.239 1.00 44.03 89 SER A N 1
ATOM 742 C CA . SER A 1 89 ? 8.761 24.833 -0.499 1.00 44.03 89 SER A CA 1
ATOM 743 C C . SER A 1 89 ? 8.829 24.570 1.005 1.00 44.03 89 SER A C 1
ATOM 745 O O . SER A 1 89 ? 7.858 24.703 1.748 1.00 44.03 89 SER A O 1
ATOM 747 N N . SER A 1 90 ? 9.999 24.151 1.470 1.00 47.44 90 SER A N 1
ATOM 748 C CA . SER A 1 90 ? 10.386 24.235 2.879 1.00 47.44 90 SER A CA 1
ATOM 749 C C . SER A 1 90 ? 11.869 24.593 2.951 1.00 47.44 90 SER A C 1
ATOM 751 O O . SER A 1 90 ? 12.706 23.802 3.386 1.00 47.44 90 SER A O 1
ATOM 753 N N . ARG A 1 91 ? 12.193 25.779 2.434 1.00 40.38 91 ARG A N 1
ATOM 754 C CA . ARG A 1 91 ? 13.357 26.568 2.836 1.00 40.38 91 ARG A CA 1
ATOM 755 C C . ARG A 1 91 ? 12.854 27.856 3.456 1.00 40.38 91 ARG A C 1
ATOM 757 O O . ARG A 1 91 ? 11.869 28.396 2.908 1.00 40.38 91 ARG A O 1
#

Foldseek 3Di:
DFQQLLPDPPPDDPLNVVVVVDQKDALVSNCVGNVDDSVQLVVLQVVLVQWDDDVNPGIIGGPVSSSPSQNVVCVVPVDGGPPDPPPPPPD

InterPro domains:
  IPR045591 Protein of unknown function DUF6462 [PF20063] (22-72)

Sequence (91 aa):
MSGKLWMFSDQLDDEDLEFARHSFFRYADGIAYYRLTEKTITRLAKEAEAIYKIDGKMVLVRRDLFESYLRKQYRKTGRGPGLEEKDESSR